Protein AF-A0A0T5P9L4-F1 (afdb_monomer)

Solvent-accessible surface area (backbone atoms only — not comparable to full-atom values): 9710 Å² total; per-residue (Å²): 136,84,74,85,78,77,90,67,81,80,49,73,43,84,43,74,54,74,78,29,45,59,67,56,46,49,52,51,50,49,44,36,53,63,74,20,51,70,37,71,39,71,46,56,37,55,38,88,86,79,64,45,48,29,39,29,28,48,39,87,52,97,64,52,52,50,78,44,80,69,57,92,66,32,32,39,43,34,38,40,35,32,47,48,88,65,70,54,93,62,32,89,74,43,57,88,97,57,61,61,74,52,40,30,38,40,31,54,75,81,71,46,30,29,50,76,82,35,79,50,62,46,81,58,40,30,67,50,60,50,68,25,39,32,37,42,30,39,87,87,49,77,50,74,46,81,44,78,41,47,63,48,75,44,51,60,60,67,55,91,67,42,36,32,41,38,28,25,75,121

Organism: NCBI:txid540747

Secondary structure (DSSP, 8-state):
-PPP---SPPEEEEEEPPPEEHHHHHHHHHHHHTTSTTTTS-EEEE-TTT--EEEEEEPP-SSSEEEEE-STTEEEEEEEEEEPSS--TTGGGSPTT-----SEEEETTTTEEEETTEE--GGGGGG--EEEEEEEEESS-EEEEEEEEPTTSS-SSPPTTEEEEEEE--

Nearest PDB structures (foldseek):
  6v8i-assembly1_BB  TM=3.039E-01  e=7.993E+00  Dubowvirus dv80alpha

Structure (mmCIF, N/CA/C/O backbone):
data_AF-A0A0T5P9L4-F1
#
_entry.id   AF-A0A0T5P9L4-F1
#
loop_
_atom_site.group_PDB
_atom_site.id
_atom_site.type_symbol
_atom_site.label_atom_id
_atom_site.label_alt_id
_atom_site.label_comp_id
_atom_site.label_asym_id
_atom_site.label_entity_id
_atom_site.label_seq_id
_atom_site.pdbx_PDB_ins_code
_atom_site.Cartn_x
_atom_site.Cartn_y
_atom_site.Cartn_z
_atom_site.occupancy
_atom_site.B_iso_or_equiv
_atom_site.auth_seq_id
_atom_site.auth_comp_id
_atom_site.auth_asym_id
_atom_site.auth_atom_id
_atom_site.pdbx_PDB_model_num
ATOM 1 N N . MET A 1 1 ? -2.208 28.829 -15.695 1.00 42.31 1 MET A N 1
ATOM 2 C CA . MET A 1 1 ? -1.723 27.440 -15.558 1.00 42.31 1 MET A CA 1
ATOM 3 C C . MET A 1 1 ? -2.910 26.616 -15.088 1.00 42.31 1 MET A C 1
ATOM 5 O O . MET A 1 1 ? -3.225 26.626 -13.905 1.00 42.31 1 MET A O 1
ATOM 9 N N . GLU A 1 2 ? -3.674 26.058 -16.023 1.00 34.78 2 GLU A N 1
ATOM 10 C CA . GLU A 1 2 ? -4.857 25.257 -15.699 1.00 34.78 2 GLU A CA 1
ATOM 11 C C . GLU A 1 2 ? -4.415 23.904 -15.143 1.00 34.78 2 GLU A C 1
ATOM 13 O O . GLU A 1 2 ? -3.588 23.209 -15.734 1.00 34.78 2 GLU A O 1
ATOM 18 N N . ARG A 1 3 ? -4.935 23.556 -13.964 1.00 38.94 3 ARG A N 1
ATOM 19 C CA . ARG A 1 3 ? -4.774 22.223 -13.384 1.00 38.94 3 ARG A CA 1
ATOM 20 C C . ARG A 1 3 ? -5.426 21.208 -14.330 1.00 38.94 3 ARG A C 1
ATOM 22 O O . ARG A 1 3 ? -6.553 21.461 -14.752 1.00 38.94 3 ARG A O 1
ATOM 29 N N . PRO A 1 4 ? -4.800 20.050 -14.604 1.00 41.56 4 PRO A N 1
ATOM 30 C CA . PRO A 1 4 ? -5.485 18.960 -15.284 1.00 41.56 4 PRO A CA 1
ATOM 31 C C . PRO A 1 4 ? -6.761 18.615 -14.506 1.00 41.56 4 PRO A C 1
ATOM 33 O O . PRO A 1 4 ? -6.698 18.236 -13.333 1.00 41.56 4 PRO A O 1
ATOM 36 N N . LEU A 1 5 ? -7.920 18.800 -15.140 1.00 48.00 5 LEU A N 1
ATOM 37 C CA . LEU A 1 5 ? -9.206 18.355 -14.617 1.00 48.00 5 LEU A CA 1
ATOM 38 C C . LEU A 1 5 ? -9.165 16.827 -14.555 1.00 48.00 5 LEU A C 1
ATOM 40 O O . LEU A 1 5 ? -9.147 16.155 -15.582 1.00 48.00 5 LEU A O 1
ATOM 44 N N . THR A 1 6 ? -9.122 16.265 -13.349 1.00 50.62 6 THR A N 1
ATOM 45 C CA . THR A 1 6 ? -9.379 14.835 -13.170 1.00 50.62 6 THR A CA 1
ATOM 46 C C . THR A 1 6 ? -10.886 14.631 -13.328 1.00 50.62 6 THR A C 1
ATOM 48 O O . THR A 1 6 ? -11.684 15.109 -12.532 1.00 50.62 6 THR A O 1
ATOM 51 N N . THR A 1 7 ? -11.271 13.993 -14.429 1.00 57.00 7 THR A N 1
ATOM 52 C CA . THR A 1 7 ? -12.627 13.925 -15.006 1.00 57.00 7 THR A CA 1
ATOM 53 C C . THR A 1 7 ? -13.548 12.858 -14.401 1.00 57.00 7 THR A C 1
ATOM 55 O O . THR A 1 7 ? -14.617 12.602 -14.947 1.00 57.00 7 THR A O 1
ATOM 58 N N . ALA A 1 8 ? -13.185 12.231 -13.280 1.00 60.53 8 ALA A N 1
ATOM 59 C CA . ALA A 1 8 ? -14.030 11.228 -12.630 1.00 60.53 8 ALA A CA 1
ATOM 60 C C . ALA A 1 8 ? -14.726 11.812 -11.393 1.00 60.53 8 ALA A C 1
ATOM 62 O O . ALA A 1 8 ? -14.080 12.434 -10.549 1.00 60.53 8 ALA A O 1
ATOM 63 N N . ALA A 1 9 ? -16.040 11.595 -11.280 1.00 71.12 9 ALA A N 1
ATOM 64 C CA . ALA A 1 9 ? -16.796 11.960 -10.087 1.00 71.12 9 ALA A CA 1
ATOM 65 C C . ALA A 1 9 ? -16.229 11.232 -8.848 1.00 71.12 9 ALA A C 1
ATOM 67 O O . ALA A 1 9 ? -15.908 10.045 -8.942 1.00 71.12 9 AL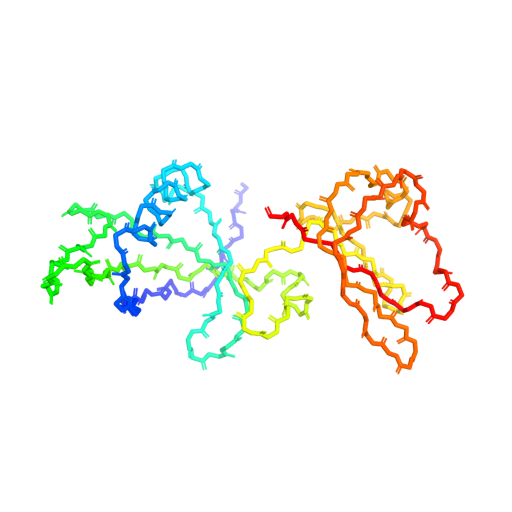A A O 1
ATOM 68 N N . PRO A 1 10 ? -16.094 11.911 -7.693 1.00 77.38 10 PRO A N 1
ATOM 69 C CA . PRO A 1 10 ? -15.601 11.276 -6.479 1.00 77.38 10 PRO A CA 1
ATOM 70 C C . PRO A 1 10 ? -16.596 10.217 -5.996 1.00 77.38 10 PRO A C 1
ATOM 72 O O . PRO A 1 10 ? -17.740 10.525 -5.660 1.00 77.38 10 PRO A O 1
ATOM 75 N N . GLU A 1 11 ? -16.147 8.966 -5.932 1.00 88.25 11 GLU A N 1
ATOM 76 C CA . GLU A 1 11 ? -16.930 7.865 -5.374 1.00 88.25 11 GLU A CA 1
ATOM 77 C C . GLU A 1 11 ? -16.732 7.821 -3.855 1.00 88.25 11 GLU A C 1
ATOM 79 O O . GLU A 1 11 ? -15.602 7.751 -3.357 1.00 88.25 11 GLU A O 1
ATOM 84 N N . VAL A 1 12 ? -17.837 7.872 -3.109 1.00 90.62 12 VAL A N 1
ATOM 85 C CA . VAL A 1 12 ? -17.834 7.842 -1.643 1.00 90.62 12 VAL A CA 1
ATOM 86 C C . VAL A 1 12 ? -18.499 6.568 -1.151 1.00 90.62 12 VAL A C 1
ATOM 88 O O . VAL A 1 12 ? -19.639 6.273 -1.498 1.00 90.62 12 VAL A O 1
ATOM 91 N N . PHE A 1 13 ? -17.794 5.848 -0.287 1.00 90.31 13 PHE A N 1
ATOM 92 C CA . PHE A 1 13 ? -18.228 4.587 0.289 1.00 90.31 13 PHE A CA 1
ATOM 93 C C . PHE A 1 13 ? -18.471 4.752 1.787 1.00 90.31 13 PHE A C 1
ATOM 95 O O . PHE A 1 13 ? -17.622 5.279 2.507 1.00 90.31 13 PHE A O 1
ATOM 102 N N . ASN A 1 14 ? -19.609 4.249 2.265 1.00 90.88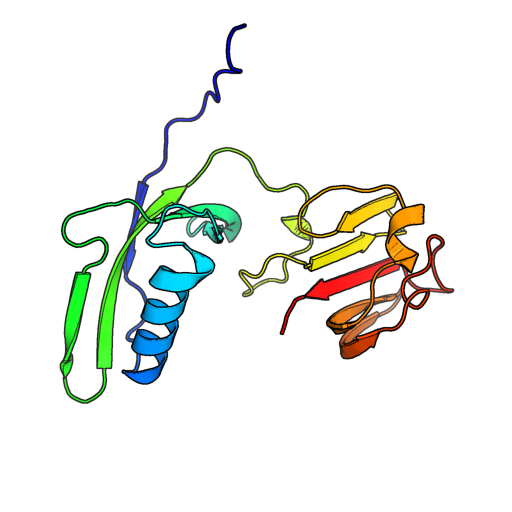 14 ASN A N 1
ATOM 103 C CA . ASN A 1 14 ? -19.829 4.008 3.688 1.00 90.88 14 ASN A CA 1
ATOM 104 C C . ASN A 1 14 ? -19.325 2.597 3.995 1.00 90.88 14 ASN A C 1
ATOM 106 O O . ASN A 1 14 ? -19.916 1.613 3.552 1.00 90.88 14 ASN A O 1
ATOM 110 N N . VAL A 1 15 ? -18.207 2.497 4.707 1.00 89.75 15 VAL A N 1
ATOM 111 C CA . VAL A 1 15 ? -17.540 1.226 4.988 1.00 89.75 15 VAL A CA 1
ATOM 112 C C . VAL A 1 15 ? -17.808 0.830 6.429 1.00 89.75 15 VAL A C 1
ATOM 114 O O . VAL A 1 15 ? -17.505 1.580 7.354 1.00 89.75 15 VAL A O 1
ATOM 117 N N . THR A 1 16 ? -18.360 -0.369 6.608 1.00 90.44 16 THR A N 1
ATOM 118 C CA . THR A 1 16 ? -18.443 -1.036 7.911 1.00 90.44 16 THR A CA 1
ATOM 119 C C . THR A 1 16 ? -17.340 -2.078 7.974 1.00 90.44 16 THR A C 1
ATOM 121 O O . THR A 1 16 ? -17.284 -2.981 7.137 1.00 90.44 16 THR A O 1
ATOM 124 N N . PHE A 1 17 ? -16.440 -1.935 8.941 1.00 89.12 17 PHE A N 1
ATOM 125 C CA . PHE A 1 17 ? -15.371 -2.901 9.156 1.00 89.12 17 PHE A CA 1
ATOM 126 C C . PHE A 1 17 ? -15.918 -4.138 9.872 1.00 89.12 17 PHE A C 1
ATOM 128 O O . PHE A 1 17 ? -16.978 -4.100 10.500 1.00 89.12 17 PHE A O 1
ATOM 135 N N . ARG A 1 18 ? -15.185 -5.254 9.787 1.00 90.12 18 ARG A N 1
ATOM 136 C CA . ARG A 1 18 ? -15.460 -6.403 10.658 1.00 90.12 18 ARG A CA 1
ATOM 137 C C . ARG A 1 18 ? -15.362 -5.957 12.117 1.00 90.12 18 ARG A C 1
ATOM 139 O O . ARG A 1 18 ? -14.602 -5.043 12.423 1.00 90.12 18 ARG A O 1
ATOM 146 N N . VAL A 1 19 ? -16.107 -6.631 12.991 1.00 93.44 19 VAL A N 1
ATOM 147 C CA . VAL A 1 19 ? -16.026 -6.421 14.440 1.00 93.44 19 VAL A CA 1
ATOM 148 C C . VAL A 1 19 ? -14.562 -6.507 14.874 1.00 93.44 19 VAL A C 1
ATOM 150 O O . VAL A 1 19 ? -13.885 -7.491 14.571 1.00 93.44 19 VAL A O 1
ATOM 153 N N . LEU A 1 20 ? -14.085 -5.467 15.552 1.00 95.00 20 LEU A N 1
ATOM 154 C CA . LEU A 1 20 ? -12.704 -5.353 16.009 1.00 95.00 20 LEU A CA 1
ATOM 155 C C . LEU A 1 20 ? -12.616 -5.676 17.497 1.00 95.00 20 LEU A C 1
ATOM 157 O O . LEU A 1 20 ? -13.529 -5.355 18.260 1.00 95.00 20 LEU A O 1
ATOM 161 N N . THR A 1 21 ? -11.500 -6.259 17.929 1.00 95.94 21 THR A N 1
ATOM 162 C CA . THR A 1 21 ? -11.118 -6.253 19.348 1.00 95.94 21 THR A CA 1
ATOM 163 C C . THR A 1 21 ? -10.709 -4.842 19.787 1.00 95.94 21 THR A C 1
ATOM 165 O O . THR A 1 21 ? -10.411 -3.982 18.954 1.00 95.94 21 THR A O 1
ATOM 168 N N . LEU A 1 22 ? -10.647 -4.594 21.100 1.00 93.44 22 LEU A N 1
ATOM 169 C CA . LEU A 1 22 ? -10.122 -3.327 21.630 1.00 93.44 22 LEU A CA 1
ATOM 170 C C . LEU A 1 22 ? -8.687 -3.039 21.161 1.00 93.44 22 LEU A C 1
ATOM 172 O O . LEU A 1 22 ? -8.392 -1.896 20.821 1.00 93.44 22 LEU A O 1
ATOM 176 N N . ASP A 1 23 ? -7.831 -4.060 21.075 1.00 95.25 23 ASP A N 1
ATOM 177 C CA . ASP A 1 23 ? -6.446 -3.896 20.615 1.00 95.25 23 ASP A CA 1
ATOM 178 C C . ASP A 1 23 ? -6.393 -3.527 19.128 1.00 95.25 23 ASP A C 1
ATOM 180 O O . ASP A 1 23 ? -5.692 -2.597 18.742 1.00 95.25 23 ASP A O 1
ATOM 184 N N . GLN A 1 24 ? -7.205 -4.183 18.292 1.00 95.00 24 GLN A N 1
ATOM 185 C CA . GLN A 1 24 ? -7.316 -3.844 16.869 1.00 95.00 24 GLN A CA 1
ATOM 186 C C . GLN A 1 24 ? -7.861 -2.429 16.660 1.00 9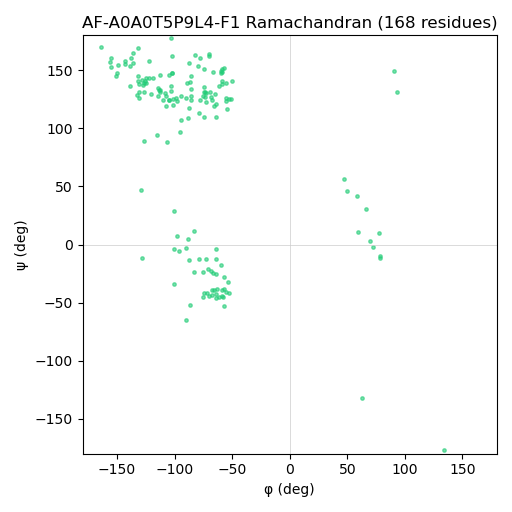5.00 24 GLN A C 1
ATOM 188 O O . GLN A 1 24 ? -7.409 -1.709 15.770 1.00 95.00 24 GLN A O 1
ATOM 193 N N . TYR A 1 25 ? -8.822 -2.014 17.486 1.00 94.75 25 TYR A N 1
ATOM 194 C CA . TYR A 1 25 ? -9.328 -0.649 17.463 1.00 94.75 25 TYR A CA 1
ATOM 195 C C . TYR A 1 25 ? -8.265 0.367 17.900 1.00 94.75 25 TYR A C 1
ATOM 197 O O . TYR A 1 25 ? -8.152 1.425 17.282 1.00 94.75 25 TYR A O 1
ATOM 205 N N . ALA A 1 26 ? -7.448 0.044 18.906 1.00 95.19 26 ALA A N 1
ATOM 206 C CA . ALA A 1 26 ? -6.318 0.879 19.301 1.00 95.19 26 ALA A CA 1
ATOM 207 C C . ALA A 1 26 ? -5.297 1.016 18.159 1.00 95.19 26 ALA A C 1
ATOM 209 O O . ALA A 1 26 ? -4.908 2.136 17.840 1.00 95.19 26 ALA A O 1
ATOM 210 N N . THR A 1 27 ? -4.948 -0.082 17.473 1.00 95.19 27 THR A N 1
ATOM 211 C CA . THR A 1 27 ? -4.086 -0.048 16.278 1.00 95.19 27 THR A CA 1
ATOM 212 C C . THR A 1 27 ? -4.673 0.836 15.180 1.00 95.19 27 THR A C 1
ATOM 214 O O . THR A 1 27 ? -3.962 1.666 14.618 1.00 95.19 27 THR A O 1
ATOM 217 N N . PHE A 1 28 ? -5.974 0.707 14.896 1.00 94.12 28 PHE A N 1
ATOM 218 C CA . PHE A 1 28 ? -6.657 1.574 13.934 1.00 94.12 28 PHE A CA 1
ATOM 219 C C . PHE A 1 28 ? -6.567 3.050 14.336 1.00 94.12 28 PHE A C 1
ATOM 221 O O . PHE A 1 28 ? -6.283 3.900 13.493 1.00 94.12 28 PHE A O 1
ATOM 228 N N . LYS A 1 29 ? -6.792 3.360 15.617 1.00 94.62 29 LYS A N 1
ATOM 229 C CA . LYS A 1 29 ? -6.751 4.732 16.120 1.00 94.62 29 LYS A CA 1
ATOM 230 C C . LYS A 1 29 ? -5.350 5.328 15.985 1.00 94.62 29 LYS A C 1
ATOM 232 O O . LYS A 1 29 ? -5.231 6.429 15.461 1.00 94.62 29 LYS A O 1
ATOM 237 N N . THR A 1 30 ? -4.310 4.588 16.371 1.00 96.12 30 THR A N 1
ATOM 238 C CA . THR A 1 30 ? -2.919 5.013 16.171 1.00 96.12 30 THR A CA 1
ATOM 239 C C . THR A 1 30 ? -2.653 5.285 14.697 1.00 96.12 30 THR A C 1
ATOM 241 O O . THR A 1 30 ? -2.296 6.406 14.366 1.00 96.12 30 THR A O 1
ATOM 244 N N . TRP A 1 31 ? -2.948 4.332 13.807 1.00 93.56 31 TRP A N 1
ATOM 245 C CA . TRP A 1 31 ? -2.771 4.499 12.360 1.00 93.56 31 TRP A CA 1
ATOM 246 C C . TRP A 1 31 ? -3.502 5.729 11.792 1.00 93.56 31 TRP A C 1
ATOM 248 O O . TRP A 1 31 ? -2.966 6.465 10.961 1.00 93.56 31 TRP A O 1
ATOM 258 N N . TYR A 1 32 ? -4.727 5.995 12.253 1.00 93.38 32 TYR A N 1
ATOM 259 C CA . TYR A 1 32 ? -5.480 7.181 11.847 1.00 93.38 32 TYR A CA 1
ATOM 260 C C . TYR A 1 32 ? -4.796 8.488 12.287 1.00 93.38 32 TYR A C 1
ATOM 262 O O . TYR A 1 32 ? -4.740 9.456 11.523 1.00 93.38 32 TYR A O 1
ATOM 270 N N . GLU A 1 33 ? -4.279 8.530 13.513 1.00 94.00 33 GLU A N 1
ATOM 271 C CA . GLU A 1 33 ? -3.638 9.714 14.090 1.00 94.00 33 GLU A CA 1
ATOM 272 C C . GLU A 1 33 ? -2.239 9.952 13.500 1.00 94.00 33 GLU A C 1
ATOM 274 O O . GLU A 1 33 ? -1.904 11.089 13.160 1.00 94.00 33 GLU A O 1
ATOM 279 N N . THR A 1 34 ? -1.442 8.896 13.321 1.00 93.38 34 THR A N 1
ATOM 280 C CA . THR A 1 34 ? -0.038 8.982 12.899 1.00 93.38 34 THR A CA 1
ATOM 281 C C . THR A 1 34 ? 0.114 8.946 11.384 1.00 93.38 34 THR A C 1
ATOM 283 O O . THR A 1 34 ? 0.520 9.936 10.771 1.00 93.38 34 THR A O 1
ATOM 286 N N . ASP A 1 35 ? -0.245 7.829 10.762 1.00 90.25 35 ASP A N 1
ATOM 287 C CA . ASP A 1 35 ? 0.036 7.544 9.355 1.00 90.25 35 ASP A CA 1
ATOM 288 C C . ASP A 1 35 ? -0.886 8.348 8.446 1.00 90.25 35 ASP A C 1
ATOM 290 O O . ASP A 1 35 ? -0.449 8.993 7.485 1.00 90.25 35 ASP A O 1
ATOM 294 N N . LEU A 1 36 ? -2.178 8.380 8.788 1.00 92.25 36 LEU A N 1
ATOM 295 C CA . LEU A 1 36 ? -3.144 9.179 8.047 1.00 92.25 36 LEU A CA 1
ATOM 296 C C . LEU A 1 36 ? -3.105 10.664 8.400 1.00 92.25 36 LEU A C 1
ATOM 298 O O . LEU A 1 36 ? -3.714 11.457 7.676 1.00 92.25 36 LEU A O 1
ATOM 302 N N . ARG A 1 37 ? -2.411 11.053 9.478 1.00 92.88 37 ARG A N 1
ATOM 303 C CA . ARG A 1 37 ? -2.412 12.421 10.016 1.00 92.88 37 ARG A CA 1
ATOM 304 C C . ARG A 1 37 ? -3.833 12.971 10.134 1.00 92.88 37 ARG A C 1
ATOM 306 O O . ARG A 1 37 ? -4.162 13.988 9.524 1.00 92.88 37 ARG A O 1
ATOM 313 N N . PHE A 1 38 ? -4.692 12.255 10.858 1.00 90.00 38 PHE A N 1
ATOM 314 C CA . PHE A 1 38 ? -6.115 12.575 11.017 1.00 90.00 38 PHE A CA 1
ATOM 315 C C . PHE A 1 38 ? -6.881 12.626 9.682 1.00 90.00 38 PHE A C 1
ATOM 317 O O . PHE A 1 38 ? -7.690 13.518 9.431 1.00 90.00 38 PHE A O 1
ATOM 324 N N . GLY A 1 39 ? -6.596 11.677 8.787 1.00 88.81 39 GLY A N 1
ATOM 325 C CA . GLY A 1 39 ? -7.268 11.560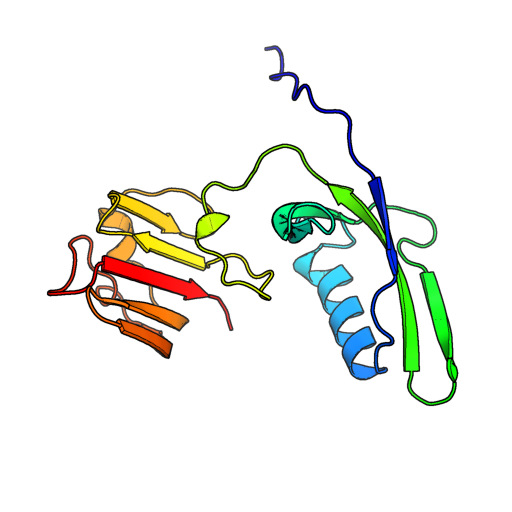 7.491 1.00 88.81 39 GLY A CA 1
ATOM 326 C C . GLY A 1 39 ? -6.799 12.556 6.427 1.00 88.81 39 GLY A C 1
ATOM 327 O O . GLY A 1 39 ? -7.425 12.641 5.374 1.00 88.81 39 GLY A O 1
ATOM 328 N N . VAL A 1 40 ? -5.714 13.306 6.653 1.00 89.44 40 VAL A N 1
ATOM 329 C CA . VAL A 1 40 ? -5.107 14.193 5.644 1.00 89.44 40 VAL A CA 1
ATOM 330 C C . VAL A 1 40 ? -4.441 13.386 4.531 1.00 89.44 40 VAL A C 1
ATOM 332 O O . VAL A 1 40 ? -4.634 13.705 3.348 1.00 89.44 40 VAL A O 1
ATOM 335 N N . ASN A 1 41 ? -3.695 12.346 4.902 1.00 91.38 41 ASN A N 1
ATOM 336 C CA . ASN A 1 41 ? -2.965 11.497 3.971 1.00 91.38 41 ASN A CA 1
ATOM 337 C C . ASN A 1 41 ? -3.888 10.465 3.308 1.00 91.38 41 ASN A C 1
ATOM 339 O O . ASN A 1 41 ? -4.922 10.060 3.842 1.00 91.38 41 ASN A O 1
ATOM 343 N N . ARG A 1 42 ? -3.492 10.045 2.107 1.00 92.12 42 ARG A N 1
ATOM 344 C CA . ARG A 1 42 ? -4.120 8.943 1.371 1.00 92.12 42 ARG A CA 1
ATOM 345 C C . ARG A 1 42 ? -3.494 7.612 1.776 1.00 92.12 42 ARG A C 1
ATOM 347 O O . ARG A 1 42 ? -2.332 7.572 2.164 1.00 92.12 42 ARG A O 1
ATOM 354 N N . PHE A 1 43 ? -4.233 6.530 1.592 1.00 92.38 43 PHE A N 1
ATOM 355 C CA . PHE A 1 43 ? -3.758 5.165 1.801 1.00 92.38 43 PHE A CA 1
ATOM 356 C C . PHE A 1 43 ? -4.251 4.255 0.683 1.00 92.38 43 PHE A C 1
ATOM 358 O O . PHE A 1 43 ? -5.199 4.590 -0.030 1.00 92.38 43 PHE A O 1
ATOM 365 N N . ILE A 1 44 ? -3.599 3.108 0.511 1.00 91.88 44 ILE A N 1
ATOM 366 C CA . ILE A 1 44 ? -4.066 2.096 -0.431 1.00 91.88 44 ILE A CA 1
ATOM 367 C C . ILE A 1 44 ? -5.088 1.200 0.238 1.00 91.88 44 ILE A C 1
ATOM 369 O O . ILE A 1 44 ? -4.875 0.688 1.333 1.00 91.88 44 ILE A O 1
ATOM 373 N N . PHE A 1 45 ? -6.181 0.960 -0.472 1.00 91.81 45 PHE A N 1
ATOM 374 C CA . PHE A 1 45 ? -7.144 -0.058 -0.107 1.00 91.81 45 PHE A CA 1
ATOM 375 C C . PHE A 1 45 ? -7.689 -0.726 -1.364 1.00 91.81 45 PHE A C 1
ATOM 377 O O . PHE A 1 45 ? -7.659 -0.153 -2.457 1.00 91.81 45 PHE A O 1
ATOM 384 N N . ARG A 1 46 ? -8.166 -1.963 -1.232 1.00 90.12 46 ARG A N 1
ATOM 385 C CA . ARG A 1 46 ? -8.803 -2.657 -2.351 1.00 90.12 46 ARG A CA 1
ATOM 386 C C . ARG A 1 46 ? -10.215 -2.134 -2.529 1.00 90.12 46 ARG A C 1
ATOM 388 O O . ARG A 1 46 ? -11.021 -2.195 -1.603 1.00 90.12 46 ARG A O 1
ATOM 395 N N . ASP A 1 47 ? -10.506 -1.662 -3.735 1.00 88.56 47 ASP A N 1
ATOM 396 C CA . ASP A 1 47 ? -11.854 -1.270 -4.119 1.00 88.56 47 ASP A CA 1
ATOM 397 C C . ASP A 1 47 ? -12.813 -2.456 -3.873 1.00 88.56 47 ASP A C 1
ATOM 399 O O . ASP A 1 47 ? -12.537 -3.572 -4.328 1.00 88.56 47 ASP A O 1
ATOM 403 N N . PRO A 1 48 ? -13.908 -2.272 -3.119 1.00 82.38 48 PRO A N 1
ATOM 404 C CA . PRO A 1 48 ? -14.800 -3.371 -2.761 1.00 82.38 48 PRO A CA 1
ATOM 405 C C . PRO A 1 48 ? -15.540 -3.966 -3.967 1.00 82.38 48 PRO A C 1
ATOM 407 O O . PRO A 1 48 ? -15.922 -5.136 -3.909 1.00 82.38 48 PRO A O 1
ATOM 410 N N . LEU A 1 49 ? -15.718 -3.196 -5.046 1.00 84.69 49 LEU A N 1
ATOM 411 C CA . LEU A 1 49 ? -16.421 -3.612 -6.258 1.00 84.69 49 LEU A CA 1
ATOM 412 C C . LEU A 1 49 ? -15.472 -4.323 -7.223 1.00 84.69 49 LEU A C 1
ATOM 414 O O . LEU A 1 49 ? -15.745 -5.443 -7.646 1.00 84.69 49 LEU A O 1
ATOM 418 N N . VAL A 1 50 ? -14.334 -3.698 -7.541 1.00 85.69 50 VAL A N 1
ATOM 419 C CA . VAL A 1 50 ? -13.405 -4.218 -8.568 1.00 85.69 50 VAL A CA 1
ATOM 420 C C . VAL A 1 50 ? -12.197 -4.964 -7.999 1.00 85.69 50 VAL A C 1
ATOM 422 O O . VAL A 1 50 ? -11.390 -5.493 -8.758 1.00 85.69 50 VAL A O 1
ATOM 425 N N . ARG A 1 51 ? -12.044 -5.013 -6.670 1.00 86.38 51 ARG A N 1
ATOM 426 C CA . ARG A 1 51 ? -10.966 -5.708 -5.930 1.00 86.38 51 ARG A CA 1
ATOM 427 C C . ARG A 1 51 ? -9.536 -5.255 -6.253 1.00 86.38 51 ARG A C 1
ATOM 429 O O . ARG A 1 51 ? -8.578 -5.876 -5.781 1.00 86.38 51 ARG A O 1
ATOM 436 N N . ARG A 1 52 ? -9.374 -4.152 -6.988 1.00 89.06 52 ARG A N 1
ATOM 437 C CA . ARG A 1 52 ? -8.074 -3.562 -7.337 1.00 89.06 52 ARG A CA 1
ATOM 438 C C . ARG A 1 52 ? -7.580 -2.599 -6.250 1.00 89.06 52 ARG A C 1
ATOM 440 O O . ARG A 1 52 ? -8.396 -1.848 -5.713 1.00 89.06 52 ARG A O 1
ATOM 447 N N . PRO A 1 53 ? -6.277 -2.591 -5.922 1.00 92.44 53 PRO A N 1
ATOM 448 C CA . PRO A 1 53 ? -5.687 -1.589 -5.041 1.00 92.44 53 PRO A CA 1
ATOM 449 C C . PRO A 1 53 ? -5.766 -0.195 -5.667 1.00 92.44 53 PRO A C 1
ATOM 451 O O . PRO A 1 53 ? -5.227 0.052 -6.748 1.00 92.44 53 PRO A O 1
ATOM 454 N N . VAL A 1 54 ? -6.430 0.727 -4.983 1.00 92.38 54 VAL A N 1
ATOM 455 C CA . VAL A 1 54 ? -6.543 2.126 -5.402 1.00 92.38 54 VAL A CA 1
ATOM 456 C C . VAL A 1 54 ? -6.334 3.041 -4.204 1.00 92.38 54 VAL A C 1
ATOM 458 O O . VAL A 1 54 ? -6.348 2.608 -3.049 1.00 92.38 54 VAL A O 1
ATOM 461 N N . TRP A 1 55 ? -6.104 4.319 -4.485 1.00 92.81 55 TRP A N 1
ATOM 462 C CA . TRP A 1 55 ? -5.966 5.316 -3.439 1.00 92.81 55 TRP A CA 1
ATOM 463 C C . TRP A 1 55 ? -7.320 5.644 -2.822 1.00 92.81 55 TRP A C 1
ATOM 465 O O . TRP A 1 55 ? -8.279 5.966 -3.521 1.00 92.81 55 TRP A O 1
ATOM 475 N N . PHE A 1 56 ? -7.363 5.632 -1.499 1.00 93.44 56 PHE A N 1
ATOM 476 C CA . PHE A 1 56 ? -8.477 6.116 -0.707 1.00 93.44 56 PHE A CA 1
ATOM 477 C C . PHE A 1 56 ? -8.018 7.213 0.241 1.00 93.44 56 PHE A C 1
ATOM 479 O O . PHE A 1 56 ? -6.845 7.327 0.602 1.00 93.44 56 PHE A O 1
ATOM 486 N N . LYS A 1 57 ? -8.983 8.020 0.660 1.00 93.19 57 LYS A N 1
ATOM 487 C CA . LYS A 1 57 ? -8.839 8.976 1.746 1.00 93.19 57 LYS A CA 1
ATOM 488 C C . LYS A 1 57 ? -10.019 8.815 2.693 1.00 93.19 57 LYS A C 1
ATOM 490 O O . LYS A 1 57 ? -11.153 8.660 2.237 1.00 93.19 57 LYS A O 1
ATOM 495 N N . MET A 1 58 ? -9.766 8.851 4.000 1.00 92.38 58 MET A N 1
ATOM 496 C CA . MET A 1 58 ? -10.856 8.945 4.967 1.00 92.38 58 MET A CA 1
ATOM 497 C C . MET A 1 58 ? -11.484 10.327 4.837 1.00 92.38 58 MET A C 1
ATOM 499 O O . MET A 1 58 ? -10.790 11.344 4.855 1.00 92.38 58 MET A O 1
ATOM 503 N N . LEU A 1 59 ? -12.796 10.364 4.650 1.00 88.94 59 LEU A N 1
ATOM 504 C CA . LEU A 1 59 ? -13.522 11.618 4.640 1.00 88.94 59 LEU A CA 1
ATOM 505 C C . LEU A 1 59 ? -13.638 12.148 6.059 1.00 88.94 59 LEU A C 1
ATOM 507 O O . LEU A 1 59 ? -14.060 11.432 6.963 1.00 88.94 59 LEU A O 1
ATOM 511 N N . GLY A 1 60 ? -13.304 13.427 6.216 1.00 75.56 60 GLY A N 1
ATOM 512 C CA . GLY A 1 60 ? -13.605 14.153 7.437 1.00 75.56 60 GLY A CA 1
ATOM 513 C C . GLY A 1 60 ? -15.111 14.180 7.702 1.00 75.56 60 GLY A C 1
ATOM 514 O O . GLY A 1 60 ? -15.934 14.213 6.783 1.00 75.56 60 GLY A O 1
ATOM 515 N N . GLY A 1 61 ? -15.448 14.174 8.981 1.00 72.06 61 GLY A N 1
ATOM 516 C CA . GLY A 1 61 ? -16.786 14.306 9.530 1.00 72.06 61 GLY A CA 1
ATOM 517 C C . GLY A 1 61 ? -16.665 14.636 11.012 1.00 72.06 61 GLY A C 1
ATOM 518 O O . GLY A 1 61 ? -15.568 14.560 11.570 1.00 72.06 61 GLY A O 1
ATOM 519 N N . ASP A 1 62 ? -17.777 14.994 11.640 1.00 74.06 62 ASP A N 1
ATOM 520 C CA . ASP A 1 62 ? -17.853 15.155 13.090 1.00 74.06 62 ASP A CA 1
ATOM 521 C C . ASP A 1 62 ? -18.827 14.102 13.648 1.00 74.06 62 ASP A C 1
ATOM 523 O O . ASP A 1 62 ? -20.043 14.304 13.569 1.00 74.06 62 ASP A O 1
ATOM 527 N N . PRO A 1 63 ? -18.346 12.924 14.101 1.00 84.81 63 PRO A N 1
ATOM 528 C CA . PRO A 1 63 ? -16.947 12.466 14.176 1.00 84.81 63 PRO A CA 1
ATOM 529 C C . PRO A 1 63 ? -16.394 11.891 12.844 1.00 84.81 63 PRO A C 1
ATOM 531 O O . PRO A 1 63 ? -17.171 11.521 11.958 1.00 84.81 63 PRO A O 1
ATOM 534 N N . PRO A 1 64 ? -15.055 11.757 12.681 1.00 86.62 64 PRO A N 1
ATOM 535 C CA . PRO A 1 64 ? -14.424 11.273 11.438 1.00 86.62 64 PRO A CA 1
ATOM 536 C C . PRO A 1 64 ? -14.695 9.790 11.136 1.00 86.62 64 PRO A C 1
ATOM 538 O O . PRO A 1 64 ? -14.616 9.340 9.993 1.00 86.62 64 PRO A O 1
ATOM 541 N N . PHE A 1 65 ? -15.026 9.020 12.166 1.00 92.69 65 PHE A N 1
ATOM 542 C CA . PHE A 1 65 ? -15.522 7.655 12.081 1.00 92.69 65 PHE A CA 1
ATOM 543 C C . PHE A 1 65 ? -16.460 7.407 13.263 1.00 92.69 65 PHE A C 1
ATOM 545 O O . PHE A 1 65 ? -16.367 8.065 14.301 1.00 92.69 65 PHE A O 1
ATOM 552 N N . GLN A 1 66 ? -17.382 6.466 13.103 1.00 93.00 66 GLN A N 1
ATOM 553 C CA . GLN A 1 66 ? -18.340 6.086 14.132 1.00 93.00 66 GLN A CA 1
ATOM 554 C C . GLN A 1 66 ? -17.909 4.778 14.781 1.00 93.00 66 GLN A C 1
ATOM 556 O O . GLN A 1 66 ? -17.519 3.828 14.099 1.00 93.00 66 GLN A O 1
ATOM 561 N N . VAL A 1 67 ? -18.005 4.731 16.107 1.00 92.88 67 VAL A N 1
ATOM 562 C CA . VAL A 1 67 ? -17.678 3.550 16.905 1.00 92.88 67 VAL A CA 1
ATOM 563 C C . VAL A 1 67 ? -18.861 3.232 17.796 1.00 92.88 67 VAL A C 1
ATOM 565 O O . VAL A 1 67 ? -19.382 4.111 18.477 1.00 92.88 67 VAL A O 1
ATOM 568 N N . SER A 1 68 ? -19.277 1.971 17.806 1.00 93.56 68 SER A N 1
ATOM 569 C CA . SER A 1 68 ? -20.280 1.477 18.748 1.00 93.56 68 SER A CA 1
ATOM 570 C C . SER A 1 68 ? -19.774 0.227 19.455 1.00 93.56 68 SER A C 1
ATOM 572 O O . SER A 1 68 ? -19.097 -0.616 18.863 1.00 93.56 68 SER A O 1
ATOM 574 N N . ALA A 1 69 ? -20.082 0.114 20.747 1.00 90.62 69 ALA A N 1
ATOM 575 C CA . ALA A 1 69 ? -19.772 -1.082 21.514 1.00 90.62 69 ALA A CA 1
ATOM 576 C C . ALA A 1 69 ? -20.656 -2.239 21.031 1.00 90.62 69 ALA A C 1
ATOM 578 O O . ALA A 1 69 ? -21.872 -2.093 20.935 1.00 90.62 69 ALA A O 1
ATOM 579 N N . SER A 1 70 ? -20.050 -3.396 20.758 1.00 87.94 70 SER A N 1
ATOM 580 C CA . SER A 1 70 ? -20.783 -4.610 20.369 1.00 87.94 70 SER A CA 1
ATOM 581 C C . SER A 1 70 ? -21.003 -5.573 21.546 1.00 87.94 70 SER A C 1
ATOM 583 O O . SER A 1 70 ? -21.470 -6.692 21.343 1.00 87.94 70 SER A O 1
ATOM 585 N N . GLY A 1 71 ? -20.653 -5.148 22.768 1.00 80.25 71 GLY A N 1
ATOM 586 C CA . GLY A 1 71 ? -20.592 -5.983 23.969 1.00 80.25 71 GLY A CA 1
ATOM 587 C C . GLY A 1 71 ? -19.211 -6.620 24.184 1.00 80.25 71 GLY A C 1
ATOM 588 O O . GLY A 1 71 ? -18.468 -6.890 23.240 1.00 80.25 71 GLY A O 1
ATOM 589 N N . GLY A 1 72 ? -18.839 -6.850 25.446 1.00 85.38 72 GLY A N 1
ATOM 590 C CA . GLY A 1 72 ? -17.535 -7.422 25.804 1.00 85.38 72 GLY A CA 1
ATOM 591 C C . GLY A 1 72 ? -16.352 -6.530 25.398 1.00 85.38 72 GLY A C 1
ATOM 592 O O . GLY A 1 72 ? -16.348 -5.335 25.677 1.00 85.38 72 GLY A O 1
ATOM 593 N N . LYS A 1 73 ? -15.337 -7.119 24.750 1.00 89.94 73 LYS A N 1
ATOM 594 C CA . LYS A 1 73 ? -14.112 -6.436 24.278 1.00 89.94 73 LYS A CA 1
ATOM 595 C C . LYS A 1 73 ? -14.148 -6.118 22.775 1.00 89.94 73 LYS A C 1
ATOM 597 O O . LYS A 1 73 ? -13.100 -6.100 22.129 1.00 89.94 73 LYS A O 1
ATOM 602 N N . TYR A 1 74 ? -15.343 -5.921 22.222 1.00 94.06 74 TYR A N 1
ATOM 603 C CA . TYR A 1 74 ? -15.549 -5.782 20.785 1.00 94.06 74 TYR A CA 1
ATOM 604 C C . TYR A 1 74 ? -16.220 -4.463 20.410 1.00 94.06 74 TYR A C 1
ATOM 606 O O . TYR A 1 74 ? -17.132 -3.989 21.096 1.00 94.06 74 TYR A O 1
ATOM 614 N N . VAL A 1 75 ? -15.802 -3.898 19.279 1.00 94.62 75 VAL A N 1
ATOM 615 C CA . VAL A 1 75 ? -16.346 -2.653 18.733 1.00 94.62 75 VAL A CA 1
ATOM 616 C C . VAL A 1 75 ? -16.686 -2.794 17.254 1.00 94.62 75 VAL A C 1
ATOM 618 O O . VAL A 1 75 ? -15.991 -3.470 16.494 1.00 94.62 75 VAL A O 1
ATOM 621 N N . ASN A 1 76 ? -17.759 -2.125 16.843 1.00 94.62 76 ASN A N 1
ATOM 622 C CA . ASN A 1 76 ? -18.092 -1.912 15.443 1.00 94.62 76 ASN A CA 1
ATOM 623 C C . ASN A 1 76 ? -17.542 -0.556 15.015 1.00 94.62 76 ASN A C 1
ATOM 625 O O . ASN A 1 76 ? -17.830 0.455 15.656 1.00 94.62 76 ASN A O 1
ATOM 629 N N . LEU A 1 77 ? -16.782 -0.547 13.923 1.00 94.31 77 LEU A N 1
ATOM 630 C CA . LEU A 1 77 ? -16.206 0.653 13.333 1.00 94.31 77 LEU A CA 1
ATOM 631 C C . LEU A 1 77 ? -16.855 0.913 11.973 1.00 94.31 77 LEU A C 1
ATOM 633 O O . LEU A 1 77 ? -16.923 0.020 11.123 1.00 94.31 77 LEU A O 1
ATOM 637 N N . GLN A 1 78 ? -17.295 2.149 11.761 1.00 93.69 78 G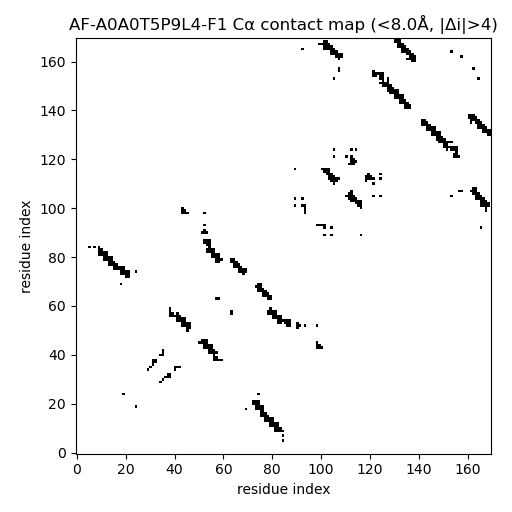LN A N 1
ATOM 638 C CA . GLN A 1 78 ? -17.806 2.625 10.481 1.00 93.69 78 GLN A CA 1
ATOM 639 C C . GLN A 1 78 ? -17.084 3.905 10.074 1.00 93.69 78 GLN A C 1
ATOM 641 O O . GLN A 1 78 ? -16.873 4.795 10.895 1.00 93.69 78 GLN A O 1
ATOM 646 N N . ALA A 1 79 ? -16.720 4.017 8.801 1.00 93.06 79 ALA A N 1
ATOM 647 C CA . ALA A 1 79 ? -16.077 5.210 8.268 1.00 93.06 79 ALA A CA 1
AT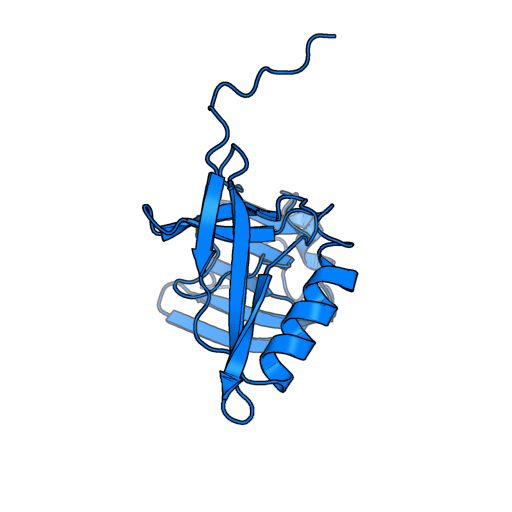OM 648 C C . ALA A 1 79 ? -16.546 5.516 6.850 1.00 93.06 79 ALA A C 1
ATOM 650 O O . ALA A 1 79 ? -16.999 4.640 6.111 1.00 93.06 79 ALA A O 1
ATOM 651 N N . ARG A 1 80 ? -16.388 6.778 6.454 1.00 92.56 80 ARG A N 1
ATOM 652 C CA . ARG A 1 80 ? -16.623 7.223 5.082 1.00 92.56 80 ARG A CA 1
ATOM 653 C C . ARG A 1 80 ? -15.291 7.295 4.357 1.00 92.56 80 ARG A C 1
ATOM 655 O O . ARG A 1 80 ? -14.388 7.999 4.802 1.00 92.56 80 ARG A O 1
ATOM 662 N N . LEU A 1 81 ? -15.167 6.584 3.245 1.00 93.00 81 LEU A N 1
ATOM 663 C CA . LEU A 1 81 ? -13.964 6.589 2.419 1.00 93.00 81 LEU A CA 1
ATOM 664 C C . LEU A 1 81 ? -14.277 7.223 1.067 1.00 93.00 81 LEU A C 1
ATOM 666 O O . LEU A 1 81 ? -15.269 6.873 0.434 1.00 93.00 81 LEU A O 1
ATOM 670 N N . MET A 1 82 ? -13.425 8.133 0.611 1.00 92.50 82 MET A N 1
ATOM 671 C CA . MET A 1 82 ? -13.452 8.635 -0.759 1.00 92.50 82 MET A CA 1
ATOM 672 C C . MET A 1 82 ? -12.399 7.898 -1.571 1.00 92.50 82 MET A C 1
ATOM 674 O O . MET A 1 82 ? -11.223 7.891 -1.196 1.00 92.50 82 MET A O 1
ATOM 678 N N . ARG A 1 83 ? -12.810 7.313 -2.694 1.00 91.75 83 ARG A N 1
ATOM 679 C CA . ARG A 1 83 ? -11.876 6.799 -3.690 1.00 91.75 83 ARG A CA 1
ATOM 680 C C . ARG A 1 83 ? -11.278 7.970 -4.460 1.00 91.75 83 ARG A C 1
ATOM 682 O O . ARG A 1 83 ? -12.000 8.819 -4.981 1.00 91.75 83 ARG A O 1
ATOM 689 N N . LEU A 1 84 ? -9.955 8.014 -4.527 1.00 90.38 84 LEU A N 1
ATOM 690 C CA . LEU A 1 84 ? -9.237 9.006 -5.314 1.00 90.38 84 LEU A CA 1
ATOM 691 C C . LEU A 1 84 ? -9.093 8.523 -6.766 1.00 90.38 84 LEU A C 1
ATOM 693 O O . LEU A 1 84 ? -8.936 7.320 -7.001 1.00 90.38 84 LEU A O 1
ATOM 697 N N . PRO A 1 85 ? -9.139 9.439 -7.749 1.00 84.44 85 PRO A N 1
ATOM 698 C CA . PRO A 1 85 ? -8.924 9.082 -9.142 1.00 84.44 85 PRO A CA 1
ATOM 699 C C . PRO A 1 85 ? -7.479 8.623 -9.375 1.00 84.44 85 PRO A C 1
ATOM 701 O O . PRO A 1 85 ? -6.539 9.116 -8.749 1.00 84.44 85 PRO A O 1
ATOM 704 N N . GLY A 1 86 ? -7.313 7.711 -10.334 1.00 83.25 86 GLY A N 1
ATOM 705 C CA . GLY A 1 86 ? -6.016 7.164 -10.727 1.00 83.25 86 GLY A CA 1
ATOM 706 C C . GLY A 1 86 ? -5.663 5.869 -9.994 1.00 83.25 86 GLY A C 1
ATOM 707 O O . GLY A 1 86 ? -5.757 5.762 -8.771 1.00 83.25 86 GLY A O 1
ATOM 708 N N . VAL A 1 87 ? -5.238 4.872 -10.768 1.00 87.44 87 VAL A N 1
ATOM 709 C CA . VAL A 1 87 ? -4.668 3.631 -10.237 1.00 87.44 87 VAL A CA 1
ATOM 710 C C . VAL A 1 87 ? -3.174 3.879 -10.015 1.00 87.44 87 VAL A C 1
ATOM 712 O O . VAL A 1 87 ? -2.521 4.384 -10.932 1.00 87.44 87 VAL A O 1
ATOM 715 N N . PRO A 1 88 ? -2.615 3.599 -8.823 1.00 91.19 88 PRO A N 1
ATOM 716 C CA . PRO A 1 88 ? -1.173 3.710 -8.626 1.00 91.19 88 PRO A CA 1
ATOM 717 C C . PRO A 1 88 ? -0.450 2.785 -9.602 1.00 91.19 88 PRO A C 1
ATOM 719 O O . PRO A 1 88 ? -0.881 1.654 -9.808 1.00 91.19 88 PRO A O 1
ATOM 722 N N . TRP A 1 89 ? 0.675 3.237 -10.155 1.00 92.81 89 TRP A N 1
ATOM 723 C CA . TRP A 1 89 ? 1.470 2.438 -11.095 1.00 92.81 89 TRP A CA 1
ATOM 724 C C . TRP A 1 89 ? 1.900 1.090 -10.496 1.00 92.81 89 TRP A C 1
ATOM 726 O O . TRP A 1 89 ? 2.044 0.113 -11.218 1.00 92.81 89 TRP A O 1
ATOM 736 N N . PHE A 1 90 ? 2.052 1.025 -9.168 1.00 92.75 90 PHE A N 1
ATOM 737 C CA . PHE A 1 90 ? 2.440 -0.187 -8.458 1.00 92.75 90 PHE A CA 1
ATOM 738 C C . PHE A 1 90 ? 1.266 -1.087 -8.039 1.00 92.75 90 PHE A C 1
ATOM 740 O O . PHE A 1 90 ? 1.476 -2.056 -7.312 1.00 92.75 90 PHE A O 1
ATOM 747 N N . SER A 1 91 ? 0.027 -0.765 -8.433 1.00 92.12 91 SER A N 1
ATOM 748 C CA . SER A 1 91 ? -1.183 -1.484 -7.997 1.00 92.12 91 SER A CA 1
ATOM 749 C C . SER A 1 91 ? -1.079 -2.995 -8.221 1.00 92.12 91 SER A C 1
ATOM 751 O O . SER A 1 91 ? -1.414 -3.779 -7.332 1.00 92.12 91 SER A O 1
ATOM 753 N N . ASP A 1 92 ? -0.535 -3.395 -9.370 1.00 91.81 92 ASP A N 1
ATOM 754 C CA . ASP A 1 92 ? -0.412 -4.799 -9.769 1.00 91.81 92 ASP A CA 1
ATOM 755 C C . ASP A 1 92 ? 0.666 -5.564 -8.978 1.00 91.81 92 ASP A C 1
ATOM 757 O O . ASP A 1 92 ? 0.681 -6.794 -8.978 1.00 91.81 92 ASP A O 1
ATOM 761 N N . TYR A 1 93 ? 1.527 -4.856 -8.239 1.00 92.62 93 TYR A N 1
ATOM 762 C CA . TYR A 1 93 ? 2.539 -5.452 -7.362 1.00 92.62 93 TYR A CA 1
ATOM 763 C C . TYR A 1 93 ? 2.046 -5.682 -5.931 1.00 92.62 93 TYR A C 1
ATOM 765 O O . TYR A 1 93 ? 2.783 -6.228 -5.117 1.00 92.62 93 TYR A O 1
ATOM 773 N N . ILE A 1 94 ? 0.815 -5.289 -5.593 1.00 90.12 94 ILE A N 1
ATOM 774 C CA . ILE A 1 94 ? 0.260 -5.532 -4.257 1.00 90.12 94 ILE A CA 1
ATOM 775 C C . ILE A 1 94 ? -0.406 -6.917 -4.232 1.00 90.12 94 ILE A C 1
ATOM 777 O O . ILE A 1 94 ? -1.415 -7.113 -4.927 1.00 90.12 94 ILE A O 1
ATOM 781 N N . PRO A 1 95 ? 0.075 -7.868 -3.401 1.00 84.12 95 PRO A N 1
ATOM 782 C CA . PRO A 1 95 ? -0.475 -9.219 -3.335 1.00 84.12 95 PRO A CA 1
ATOM 783 C C . PRO A 1 95 ? -1.957 -9.240 -2.968 1.00 84.12 95 PRO A C 1
ATOM 785 O O . PRO A 1 95 ? -2.453 -8.387 -2.219 1.00 84.12 95 PRO A O 1
ATOM 788 N N . SER A 1 96 ? -2.687 -10.230 -3.490 1.00 83.25 96 SER A N 1
ATOM 789 C CA . SER A 1 96 ? -4.106 -10.417 -3.169 1.00 83.25 96 SER A CA 1
ATOM 790 C C . SER A 1 96 ? -4.319 -10.526 -1.657 1.00 83.25 96 SER A C 1
ATOM 792 O O . SER A 1 96 ? -3.524 -11.133 -0.949 1.00 83.25 96 SER A O 1
ATOM 794 N N . GLY A 1 97 ? -5.381 -9.902 -1.147 1.00 80.31 97 GLY A N 1
ATOM 795 C CA . GLY A 1 97 ? -5.669 -9.861 0.292 1.00 80.31 97 GLY A CA 1
ATOM 796 C C . GLY A 1 97 ? -4.840 -8.851 1.094 1.00 80.31 97 GLY A C 1
ATOM 797 O O . GLY A 1 97 ? -5.197 -8.562 2.232 1.00 80.31 97 GLY A O 1
ATOM 798 N N . VAL A 1 98 ? -3.809 -8.245 0.499 1.00 83.00 98 VAL A N 1
ATOM 799 C CA . VAL A 1 98 ? -2.969 -7.224 1.138 1.00 83.00 98 VAL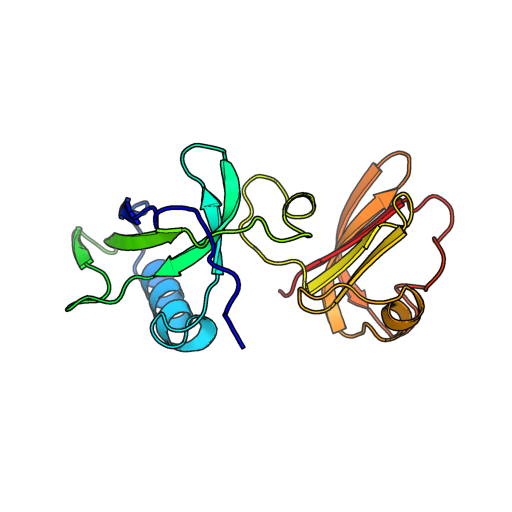 A CA 1
ATOM 800 C C . VAL A 1 98 ? -3.355 -5.826 0.637 1.00 83.00 98 VAL A C 1
ATOM 802 O O . VAL A 1 98 ? -3.797 -5.656 -0.504 1.00 83.00 98 VAL A O 1
ATOM 805 N N . CYS A 1 99 ? -3.226 -4.827 1.515 1.00 86.62 99 CYS A N 1
ATOM 806 C CA . CYS A 1 99 ? -3.437 -3.396 1.244 1.00 86.62 99 CYS A CA 1
ATOM 807 C C . CYS A 1 99 ? -2.232 -2.574 1.739 1.00 86.62 99 CYS A C 1
ATOM 809 O O . CYS A 1 99 ? -2.390 -1.585 2.447 1.00 86.62 99 CYS A O 1
ATOM 811 N N . ARG A 1 100 ? -1.018 -3.029 1.415 1.00 86.19 100 ARG A N 1
ATOM 812 C CA . ARG A 1 100 ? 0.249 -2.403 1.811 1.00 86.19 100 ARG A CA 1
ATOM 813 C C . ARG A 1 100 ? 0.956 -1.893 0.560 1.00 86.19 100 ARG A C 1
ATOM 815 O O . ARG A 1 100 ? 0.994 -2.590 -0.451 1.00 86.19 100 ARG A O 1
ATOM 822 N N . VAL A 1 101 ? 1.472 -0.671 0.628 1.00 89.88 101 VAL A N 1
ATOM 823 C CA . VAL A 1 101 ? 2.278 -0.082 -0.447 1.00 89.88 101 VAL A CA 1
ATOM 824 C C . VAL A 1 101 ? 3.646 -0.774 -0.447 1.00 89.88 101 VAL A C 1
ATOM 826 O O . VAL A 1 101 ? 4.235 -0.897 0.628 1.00 89.88 101 VAL A O 1
ATOM 829 N N . PRO A 1 102 ? 4.156 -1.257 -1.595 1.00 93.88 102 PRO A N 1
ATOM 830 C CA . PRO A 1 102 ? 5.534 -1.719 -1.668 1.00 93.88 102 PRO A CA 1
ATOM 831 C C . PRO A 1 102 ? 6.468 -0.529 -1.438 1.00 93.88 102 PRO A C 1
ATOM 833 O O . PRO A 1 102 ? 6.332 0.508 -2.091 1.00 93.88 102 PRO A O 1
ATOM 836 N N . TYR A 1 103 ? 7.418 -0.687 -0.522 1.00 95.06 103 TYR A N 1
ATOM 837 C CA . TYR A 1 103 ? 8.481 0.290 -0.324 1.00 95.06 103 TYR A CA 1
ATOM 838 C C . TYR A 1 103 ? 9.406 0.324 -1.539 1.00 95.06 103 TYR A C 1
ATOM 840 O O . TYR A 1 103 ? 9.790 1.397 -1.985 1.00 95.06 103 TYR A O 1
ATOM 848 N N . PHE A 1 104 ? 9.706 -0.832 -2.135 1.00 96.69 104 PHE A N 1
ATOM 849 C CA . PHE A 1 104 ? 10.389 -0.885 -3.423 1.00 96.69 104 PHE A CA 1
ATOM 850 C C . PHE A 1 104 ? 9.817 -1.959 -4.344 1.00 96.69 104 PHE A C 1
ATOM 852 O O . PHE A 1 104 ? 9.273 -2.976 -3.905 1.00 96.69 104 PHE A O 1
ATOM 859 N N . VAL A 1 105 ? 9.982 -1.719 -5.641 1.00 97.56 105 VAL A N 1
ATOM 860 C CA . VAL A 1 105 ? 9.653 -2.630 -6.735 1.00 97.56 105 VAL A CA 1
ATOM 861 C C . VAL A 1 105 ? 10.866 -2.700 -7.650 1.00 97.56 105 VAL A C 1
ATOM 863 O O . VAL A 1 105 ? 11.336 -1.670 -8.130 1.00 97.56 105 VAL A O 1
ATOM 866 N N . ALA A 1 106 ? 11.346 -3.907 -7.916 1.00 97.44 106 ALA A N 1
ATOM 867 C CA . ALA A 1 106 ? 12.321 -4.187 -8.953 1.00 97.44 106 ALA A CA 1
ATOM 868 C C . ALA A 1 106 ? 11.777 -5.289 -9.861 1.00 97.44 106 ALA A C 1
ATOM 870 O O . ALA A 1 106 ? 11.987 -6.468 -9.588 1.00 97.44 106 ALA A O 1
ATOM 871 N N . ASP A 1 107 ? 11.039 -4.915 -10.906 1.00 97.38 107 ASP A N 1
ATOM 872 C CA . ASP A 1 107 ? 10.593 -5.834 -11.952 1.00 97.38 107 ASP A CA 1
ATOM 873 C C . ASP A 1 107 ? 11.579 -5.769 -13.121 1.00 97.38 107 ASP A C 1
ATOM 875 O O . ASP A 1 107 ? 11.539 -4.869 -13.962 1.00 97.38 107 ASP A O 1
ATOM 879 N N . TYR A 1 108 ? 12.513 -6.716 -13.139 1.00 96.94 108 TYR A N 1
ATOM 880 C CA . TYR A 1 108 ? 13.551 -6.774 -14.159 1.00 96.94 108 TYR A CA 1
ATOM 881 C C . TYR A 1 108 ? 13.031 -7.285 -15.502 1.00 96.94 108 TYR A C 1
ATOM 883 O O . TYR A 1 108 ? 13.654 -7.012 -16.525 1.00 96.94 108 TYR A O 1
ATOM 891 N N . ALA A 1 109 ? 11.926 -8.038 -15.507 1.00 94.75 109 ALA A N 1
ATOM 892 C CA . ALA A 1 109 ? 11.346 -8.577 -16.733 1.00 94.75 109 ALA A CA 1
ATOM 893 C C . ALA A 1 109 ? 10.689 -7.466 -17.561 1.00 94.75 109 ALA A C 1
ATOM 895 O O . ALA A 1 109 ? 10.891 -7.403 -18.771 1.00 94.75 109 ALA A O 1
ATOM 896 N N . GLU A 1 110 ? 9.979 -6.557 -16.892 1.00 94.56 110 GLU A N 1
ATOM 897 C CA . GLU A 1 110 ? 9.294 -5.426 -17.530 1.00 94.56 110 GLU A CA 1
ATOM 898 C C . GLU A 1 110 ? 10.116 -4.123 -17.492 1.00 94.56 110 GLU A C 1
ATOM 900 O O . GLU A 1 110 ? 9.719 -3.106 -18.062 1.00 94.56 110 GLU A O 1
ATOM 905 N N . GLY A 1 111 ? 11.268 -4.124 -16.814 1.00 95.31 111 GLY A N 1
ATOM 906 C CA . GLY A 1 111 ? 12.116 -2.939 -16.654 1.00 95.31 111 GLY A CA 1
ATOM 907 C C . GLY A 1 111 ? 11.468 -1.839 -15.806 1.00 95.31 111 GLY A C 1
ATOM 908 O O . GLY A 1 111 ? 11.720 -0.654 -16.036 1.00 95.31 111 GLY A O 1
ATOM 909 N N . VAL A 1 112 ? 10.624 -2.218 -14.844 1.00 96.56 112 VAL A N 1
ATOM 910 C CA . VAL A 1 112 ? 9.876 -1.298 -13.980 1.00 96.56 112 VAL A CA 1
ATOM 911 C C . VAL A 1 112 ? 10.505 -1.263 -12.595 1.00 96.56 112 VAL A C 1
ATOM 913 O O . VAL A 1 112 ? 10.611 -2.279 -11.909 1.00 96.56 112 VAL A O 1
ATOM 916 N N . TYR A 1 113 ? 10.871 -0.062 -12.152 1.00 97.12 113 TYR A N 1
ATOM 917 C CA . TYR A 1 113 ? 11.555 0.143 -10.882 1.00 97.12 113 TYR A CA 1
ATOM 918 C C . TYR A 1 113 ? 10.899 1.262 -10.088 1.00 97.12 113 TYR A C 1
ATOM 920 O O . TYR A 1 113 ? 10.525 2.297 -10.646 1.00 97.12 113 TYR A O 1
ATOM 928 N N . GLY A 1 114 ? 10.796 1.085 -8.776 1.00 96.44 114 GLY A N 1
ATOM 929 C CA . GLY A 1 114 ? 10.301 2.128 -7.896 1.00 96.44 114 GLY A CA 1
ATOM 930 C C . GLY A 1 114 ? 10.778 1.998 -6.464 1.00 96.44 114 GLY A C 1
ATOM 931 O O . GLY A 1 114 ? 11.071 0.902 -5.994 1.00 96.44 114 GLY A O 1
ATOM 932 N N . ILE A 1 115 ? 10.851 3.141 -5.792 1.00 95.25 115 ILE A N 1
ATOM 933 C CA . ILE A 1 115 ? 11.214 3.290 -4.383 1.00 95.25 115 ILE A CA 1
ATOM 934 C C . ILE A 1 115 ? 10.266 4.333 -3.787 1.00 95.25 115 ILE A C 1
ATOM 936 O O . ILE A 1 115 ? 9.979 5.345 -4.428 1.00 95.25 115 ILE A O 1
ATOM 940 N N . ASP A 1 116 ? 9.751 4.063 -2.592 1.00 91.19 116 ASP A N 1
ATOM 941 C CA . ASP A 1 116 ? 8.845 4.929 -1.834 1.00 91.19 116 ASP A CA 1
ATOM 942 C C . ASP A 1 116 ? 7.647 5.426 -2.671 1.00 91.19 116 ASP A C 1
ATOM 944 O O . ASP A 1 116 ? 7.315 6.610 -2.768 1.00 91.19 116 ASP A O 1
ATOM 948 N N . GLY A 1 117 ? 7.025 4.493 -3.399 1.00 87.81 117 GLY A N 1
ATOM 949 C CA . GLY A 1 117 ? 5.871 4.767 -4.257 1.00 87.81 117 GLY A CA 1
ATOM 950 C C . GLY A 1 117 ? 6.156 5.607 -5.512 1.00 87.81 117 GLY A C 1
ATOM 951 O O . GLY A 1 117 ? 5.218 5.890 -6.267 1.00 87.81 117 GLY A O 1
ATOM 952 N N . GLN A 1 118 ? 7.408 5.980 -5.783 1.00 91.56 118 GLN A N 1
ATOM 953 C CA . GLN A 1 118 ? 7.825 6.686 -6.996 1.00 91.56 118 GLN A CA 1
ATOM 954 C C . GLN A 1 118 ? 8.552 5.754 -7.960 1.00 91.56 118 GLN A C 1
ATOM 956 O O . GLN A 1 118 ? 9.280 4.862 -7.538 1.00 91.56 118 GLN A O 1
ATOM 961 N N . THR A 1 119 ? 8.379 5.970 -9.264 1.00 95.50 119 THR A N 1
ATOM 962 C CA . THR A 1 119 ? 9.183 5.287 -10.284 1.00 95.50 119 THR A CA 1
ATOM 963 C C . THR A 1 119 ? 10.588 5.879 -10.321 1.00 95.50 119 THR A C 1
ATOM 965 O O . THR A 1 119 ? 10.732 7.103 -10.336 1.00 95.50 119 THR A O 1
ATOM 968 N N . VAL A 1 120 ? 11.612 5.035 -10.388 1.00 96.19 120 VAL A N 1
ATOM 969 C CA . VAL A 1 120 ? 13.024 5.451 -10.397 1.00 96.19 120 VAL A CA 1
ATOM 970 C C . VAL A 1 120 ? 13.796 4.744 -11.512 1.00 96.19 120 VAL A C 1
ATOM 972 O O . VAL A 1 120 ? 13.300 3.805 -12.127 1.00 96.19 120 VAL A O 1
ATOM 975 N N . ALA A 1 121 ? 15.025 5.183 -11.786 1.00 96.62 121 ALA A N 1
ATOM 976 C CA . ALA A 1 121 ? 15.937 4.430 -12.646 1.00 96.62 121 ALA A CA 1
ATOM 977 C C . ALA A 1 121 ? 16.494 3.199 -11.907 1.00 96.62 121 ALA A C 1
ATOM 979 O O . ALA A 1 121 ? 16.695 3.246 -10.693 1.00 96.62 121 ALA A O 1
ATOM 980 N N . ALA A 1 122 ? 16.834 2.132 -12.640 1.00 96.00 122 ALA A N 1
ATOM 981 C CA . ALA A 1 122 ? 17.409 0.905 -12.070 1.00 96.00 122 ALA A CA 1
ATOM 982 C C . ALA A 1 122 ? 18.659 1.164 -11.206 1.00 96.00 122 ALA A C 1
ATOM 984 O O . ALA A 1 122 ? 18.890 0.490 -10.206 1.00 96.00 122 ALA A O 1
ATOM 985 N N . SER A 1 123 ? 19.446 2.189 -11.553 1.00 96.75 123 SER A N 1
ATOM 986 C CA . SER A 1 123 ? 20.642 2.604 -10.813 1.00 96.75 123 SER A CA 1
ATOM 987 C C . SER A 1 123 ? 20.366 3.103 -9.390 1.00 96.75 123 SER A C 1
ATOM 989 O O . SER A 1 123 ? 21.311 3.256 -8.624 1.00 96.75 123 SER A O 1
ATOM 991 N N . ALA A 1 124 ? 19.107 3.370 -9.028 1.00 96.06 124 ALA A N 1
ATOM 992 C CA . ALA A 1 124 ? 18.722 3.741 -7.669 1.00 96.06 124 ALA A CA 1
ATOM 993 C C . ALA A 1 124 ? 18.518 2.522 -6.751 1.00 96.06 124 ALA A C 1
ATOM 995 O O . ALA A 1 124 ? 18.659 2.656 -5.537 1.00 96.06 124 ALA A O 1
ATOM 996 N N . LEU A 1 125 ? 18.229 1.333 -7.295 1.00 95.88 125 LEU A N 1
ATOM 997 C CA . LEU A 1 125 ? 17.962 0.131 -6.492 1.00 95.88 125 LEU A CA 1
ATOM 998 C C . LEU A 1 125 ? 19.111 -0.279 -5.556 1.00 95.88 125 LEU A C 1
ATOM 1000 O O . LEU A 1 125 ? 18.823 -0.610 -4.405 1.00 95.88 125 LEU A O 1
ATOM 1004 N N . PRO A 1 126 ? 20.399 -0.180 -5.954 1.00 96.25 126 PRO A N 1
ATOM 1005 C CA . PRO A 1 126 ? 21.510 -0.555 -5.080 1.00 96.25 126 PRO A CA 1
ATOM 1006 C C . PRO A 1 126 ? 21.644 0.296 -3.809 1.00 96.25 126 PRO A C 1
ATOM 1008 O O . PRO A 1 126 ? 22.514 0.009 -2.993 1.00 96.25 126 PRO A O 1
ATOM 1011 N N . THR A 1 127 ? 20.821 1.334 -3.630 1.00 94.81 127 THR A N 1
ATOM 1012 C CA . THR A 1 127 ? 20.790 2.164 -2.415 1.00 94.81 127 THR A CA 1
ATOM 1013 C C . THR A 1 127 ? 19.872 1.618 -1.320 1.00 94.81 127 THR A C 1
ATOM 1015 O O . THR A 1 127 ? 19.945 2.079 -0.183 1.00 94.81 127 THR A O 1
ATOM 1018 N N . ILE A 1 128 ? 19.015 0.644 -1.640 1.00 95.50 128 ILE A N 1
ATOM 1019 C CA . ILE A 1 128 ? 18.059 0.062 -0.696 1.00 95.50 128 ILE A CA 1
ATOM 1020 C C . ILE A 1 128 ? 18.822 -0.717 0.379 1.00 95.50 128 ILE A C 1
ATOM 1022 O O . ILE A 1 128 ? 19.584 -1.630 0.071 1.00 95.50 128 ILE A O 1
ATOM 1026 N N . ALA A 1 129 ? 18.590 -0.367 1.642 1.00 96.00 129 ALA A N 1
ATOM 1027 C CA . ALA A 1 129 ? 19.132 -1.057 2.804 1.00 96.00 129 ALA A CA 1
ATOM 1028 C C . ALA A 1 129 ? 18.158 -0.932 3.981 1.00 96.00 129 ALA A C 1
ATOM 1030 O O . ALA A 1 129 ? 17.477 0.083 4.118 1.00 96.00 129 ALA A O 1
ATOM 1031 N N . GLY A 1 130 ? 18.100 -1.952 4.832 1.00 95.75 130 GLY A N 1
ATOM 1032 C CA . GLY A 1 130 ? 17.163 -2.028 5.951 1.00 95.75 130 GLY A CA 1
ATOM 1033 C C . GLY A 1 130 ? 16.492 -3.392 6.049 1.00 95.75 130 GLY A C 1
ATOM 1034 O O . GLY A 1 130 ? 16.798 -4.309 5.290 1.00 95.75 130 GLY A O 1
ATOM 1035 N N . THR A 1 131 ? 15.573 -3.537 6.998 1.00 97.06 131 THR A N 1
ATOM 1036 C CA . THR A 1 131 ? 14.833 -4.788 7.189 1.00 97.06 131 THR A CA 1
ATOM 1037 C C . THR A 1 131 ? 13.447 -4.664 6.574 1.00 97.06 131 THR A C 1
ATOM 1039 O O . THR A 1 131 ? 12.692 -3.760 6.927 1.00 97.06 131 THR A O 1
ATOM 1042 N N . TYR A 1 132 ? 13.111 -5.592 5.683 1.00 96.00 132 TYR A N 1
ATOM 1043 C CA . TYR A 1 132 ? 11.866 -5.583 4.922 1.00 96.00 132 TYR A CA 1
ATOM 1044 C C . TYR A 1 132 ? 11.247 -6.977 4.886 1.00 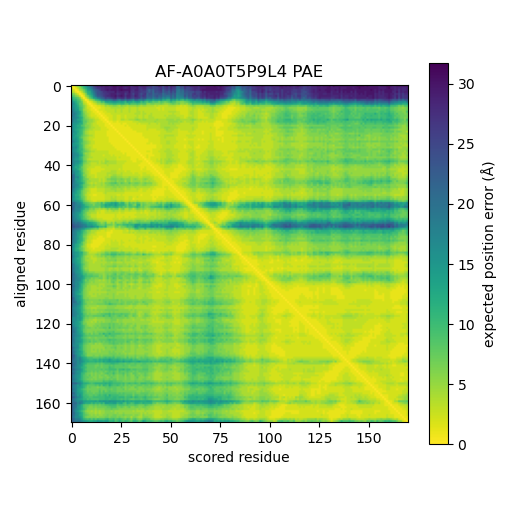96.00 132 TYR A C 1
ATOM 1046 O O . TYR A 1 132 ? 11.947 -7.984 4.993 1.00 96.00 132 TYR A O 1
ATOM 1054 N N . TRP A 1 133 ? 9.935 -7.046 4.674 1.00 95.06 133 TRP A N 1
ATOM 1055 C CA . TRP A 1 133 ? 9.328 -8.256 4.127 1.00 95.06 133 TRP A CA 1
ATOM 1056 C C . TRP A 1 133 ? 9.581 -8.269 2.621 1.00 95.06 133 TRP A C 1
ATOM 1058 O O . TRP A 1 133 ? 9.089 -7.393 1.907 1.00 95.06 133 TRP A O 1
ATOM 1068 N N . VAL A 1 134 ? 10.381 -9.214 2.141 1.00 95.56 134 VAL A N 1
ATOM 1069 C CA . VAL A 1 134 ? 10.832 -9.285 0.752 1.00 95.56 134 VAL A CA 1
ATOM 1070 C C . VAL A 1 134 ? 10.148 -10.448 0.051 1.00 95.56 134 VAL A C 1
ATOM 1072 O O . VAL A 1 134 ? 10.147 -11.577 0.538 1.00 95.56 134 VAL A O 1
ATOM 1075 N N . GLN A 1 135 ? 9.581 -10.167 -1.119 1.00 95.06 135 GLN A N 1
ATOM 1076 C CA . GLN A 1 135 ? 9.079 -11.168 -2.049 1.00 95.06 135 GLN A CA 1
ATOM 1077 C C . GLN A 1 135 ? 10.022 -11.244 -3.247 1.00 95.06 135 GLN A C 1
ATOM 1079 O O . GLN A 1 135 ? 10.181 -10.272 -3.986 1.00 95.06 135 GLN A O 1
ATOM 1084 N N . ARG A 1 136 ? 10.619 -12.412 -3.477 1.00 95.19 136 ARG A N 1
ATOM 1085 C CA . ARG A 1 136 ? 11.464 -12.693 -4.643 1.00 95.19 136 ARG A CA 1
ATOM 1086 C C . ARG A 1 136 ? 10.708 -13.611 -5.587 1.00 95.19 136 ARG A C 1
ATOM 1088 O O . ARG A 1 136 ? 10.197 -14.651 -5.186 1.00 95.19 136 ARG A O 1
ATOM 1095 N N . THR A 1 137 ? 10.622 -13.208 -6.846 1.00 95.75 137 THR A N 1
ATOM 1096 C CA . THR A 1 137 ? 10.049 -14.006 -7.928 1.00 95.75 137 THR A CA 1
ATOM 1097 C C . THR A 1 137 ? 11.173 -14.429 -8.855 1.00 95.75 137 THR A C 1
ATOM 1099 O O . THR A 1 137 ? 11.919 -13.595 -9.374 1.00 95.75 137 THR A O 1
ATOM 1102 N N . THR A 1 138 ? 11.284 -15.731 -9.065 1.00 95.12 138 THR A N 1
ATOM 1103 C CA . THR A 1 138 ? 12.131 -16.322 -10.094 1.00 95.12 138 THR A CA 1
ATOM 1104 C C . THR A 1 138 ? 11.278 -16.781 -11.269 1.00 95.12 138 THR A C 1
ATOM 1106 O O . THR A 1 138 ? 10.050 -16.705 -11.248 1.00 95.12 138 THR A O 1
ATOM 1109 N N . THR A 1 139 ? 11.920 -17.301 -12.308 1.00 90.81 139 THR A N 1
ATOM 1110 C CA . THR A 1 139 ? 11.231 -17.927 -13.446 1.00 90.81 139 THR A CA 1
ATOM 1111 C C . THR A 1 139 ? 10.366 -19.134 -13.064 1.00 90.81 139 THR A C 1
ATOM 1113 O O . THR A 1 139 ? 9.503 -19.526 -13.845 1.00 90.81 139 THR A O 1
ATOM 1116 N N . THR A 1 140 ? 10.574 -19.728 -11.885 1.00 93.81 140 THR A N 1
ATOM 1117 C CA . THR A 1 140 ? 9.922 -20.983 -11.473 1.00 93.81 140 THR A CA 1
ATOM 1118 C C . THR A 1 140 ? 9.231 -20.924 -10.114 1.00 93.81 140 THR A C 1
ATOM 1120 O O . THR A 1 140 ? 8.498 -21.852 -9.777 1.00 93.81 140 THR A O 1
ATOM 1123 N N . SER A 1 141 ? 9.449 -19.879 -9.312 1.00 94.25 141 SER A N 1
ATOM 1124 C CA . SER A 1 141 ? 8.949 -19.834 -7.935 1.00 94.25 141 SER A CA 1
ATOM 1125 C C . SER A 1 141 ? 8.766 -18.416 -7.406 1.00 94.25 141 SER A C 1
ATOM 1127 O O . SER A 1 141 ? 9.364 -17.465 -7.906 1.00 94.25 141 SER A O 1
ATOM 1129 N N . ILE A 1 142 ? 7.956 -18.299 -6.356 1.00 93.88 142 ILE A N 1
ATOM 1130 C CA . ILE A 1 142 ? 7.818 -17.094 -5.540 1.00 93.88 142 ILE A CA 1
ATOM 1131 C C . ILE A 1 142 ? 8.187 -17.473 -4.108 1.00 93.88 142 ILE A C 1
ATOM 1133 O O . ILE A 1 142 ? 7.668 -18.456 -3.578 1.00 93.88 142 ILE A O 1
ATOM 1137 N N . THR A 1 143 ? 9.068 -16.694 -3.488 1.00 94.44 143 THR A N 1
ATOM 1138 C CA . THR A 1 143 ? 9.469 -16.849 -2.086 1.00 94.44 143 THR A CA 1
ATOM 1139 C C . THR A 1 143 ? 9.249 -15.550 -1.332 1.00 94.44 143 THR A C 1
ATOM 1141 O O . THR A 1 143 ? 9.504 -14.475 -1.873 1.00 94.44 143 THR A O 1
ATOM 1144 N N . GLU A 1 144 ? 8.824 -15.653 -0.076 1.00 93.75 144 GLU A N 1
ATOM 1145 C CA . GLU A 1 144 ? 8.598 -14.511 0.808 1.00 93.75 144 GLU A CA 1
ATOM 1146 C C . GLU A 1 144 ? 9.267 -14.745 2.156 1.00 93.75 144 GLU A C 1
ATOM 1148 O O . GLU A 1 144 ? 9.100 -15.809 2.757 1.00 93.75 144 GLU A O 1
ATOM 1153 N N . ALA A 1 145 ? 10.024 -13.757 2.623 1.00 95.12 145 ALA A N 1
ATOM 1154 C CA . ALA A 1 145 ? 10.676 -13.797 3.921 1.00 95.12 145 ALA A CA 1
ATOM 1155 C C . ALA A 1 145 ? 10.956 -12.385 4.435 1.00 95.12 145 ALA A C 1
ATOM 1157 O O . ALA A 1 145 ? 11.092 -11.435 3.668 1.00 95.12 145 ALA A O 1
ATOM 1158 N N . GLN A 1 146 ? 11.103 -12.255 5.750 1.00 97.12 146 GLN A N 1
ATOM 1159 C CA . GLN A 1 146 ? 11.746 -11.079 6.315 1.00 97.12 146 GLN A CA 1
ATOM 1160 C C . GLN A 1 146 ? 13.254 -11.155 6.041 1.00 97.12 146 GLN A C 1
ATOM 1162 O O . GLN A 1 146 ? 13.907 -12.112 6.453 1.00 97.12 146 GLN A O 1
ATOM 1167 N N . GLU A 1 147 ? 13.806 -10.144 5.377 1.00 96.50 147 GLU A N 1
ATOM 1168 C CA . GLU A 1 147 ? 15.228 -10.050 5.035 1.00 96.50 147 GLU A CA 1
ATOM 1169 C C . GLU A 1 147 ? 15.803 -8.722 5.549 1.00 96.50 147 GLU A C 1
ATOM 1171 O O . GLU A 1 147 ? 15.155 -7.676 5.467 1.00 96.50 147 GLU A O 1
ATOM 1176 N N . THR A 1 148 ? 17.033 -8.749 6.070 1.00 97.12 148 THR A N 1
ATOM 1177 C CA . THR A 1 148 ? 17.835 -7.537 6.285 1.00 97.12 148 THR A CA 1
ATOM 1178 C C . THR A 1 148 ? 18.726 -7.345 5.071 1.00 97.12 148 THR A C 1
ATOM 1180 O O . THR A 1 148 ? 19.679 -8.095 4.881 1.00 97.12 148 THR A O 1
ATOM 1183 N N . LEU A 1 149 ? 18.387 -6.351 4.257 1.00 96.19 149 LEU A N 1
ATOM 1184 C CA . LEU A 1 149 ? 19.100 -5.996 3.040 1.00 96.19 149 LEU A CA 1
ATOM 1185 C C . LEU A 1 149 ? 20.198 -4.977 3.348 1.00 96.19 149 LEU A C 1
ATOM 1187 O O . LEU A 1 149 ? 19.980 -4.013 4.090 1.00 96.19 149 LEU A O 1
ATOM 1191 N N . VAL A 1 150 ? 21.356 -5.151 2.727 1.00 96.12 150 VAL A N 1
ATOM 1192 C CA . VAL A 1 150 ? 22.390 -4.123 2.608 1.00 96.12 150 VAL A CA 1
ATOM 1193 C C . VAL A 1 150 ? 22.359 -3.501 1.215 1.00 96.12 150 VAL A C 1
ATOM 1195 O O . VAL A 1 150 ? 21.807 -4.062 0.266 1.00 96.12 150 VAL A O 1
ATOM 1198 N N . ALA A 1 151 ? 22.983 -2.328 1.084 1.00 92.38 151 ALA A N 1
ATOM 1199 C CA . ALA A 1 151 ? 23.181 -1.706 -0.217 1.00 92.38 151 ALA A CA 1
ATOM 1200 C C . ALA A 1 151 ? 23.800 -2.726 -1.185 1.00 92.38 151 ALA A C 1
ATOM 1202 O O . ALA A 1 151 ? 24.687 -3.484 -0.798 1.00 92.38 151 ALA A O 1
ATOM 1203 N N . THR A 1 152 ? 23.352 -2.707 -2.440 1.00 94.00 152 THR A N 1
ATOM 1204 C CA . THR A 1 152 ? 23.679 -3.655 -3.525 1.00 94.00 152 THR A CA 1
ATOM 1205 C C . THR A 1 152 ? 22.965 -5.011 -3.522 1.00 94.00 152 THR A C 1
ATOM 1207 O O . THR A 1 152 ? 22.967 -5.653 -4.572 1.00 94.00 152 THR A O 1
ATOM 1210 N N . ASP A 1 153 ? 22.262 -5.408 -2.452 1.00 94.38 153 ASP A N 1
ATOM 1211 C CA .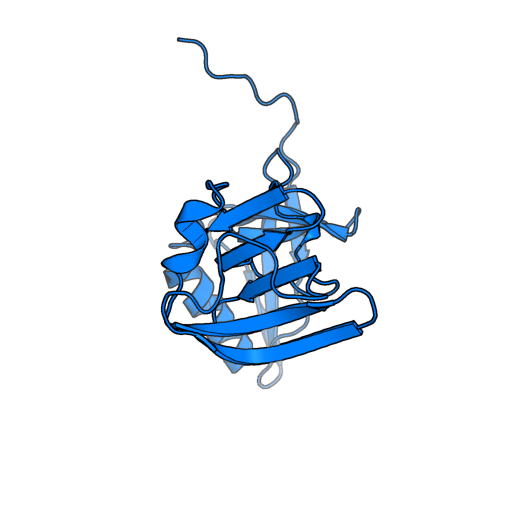 ASP A 1 153 ? 21.491 -6.670 -2.448 1.00 94.38 153 ASP A CA 1
ATOM 1212 C C . ASP A 1 153 ? 20.344 -6.676 -3.468 1.00 94.38 153 ASP A C 1
ATOM 1214 O O . ASP A 1 153 ? 19.911 -7.735 -3.938 1.00 94.38 153 ASP A O 1
ATOM 1218 N N . ILE A 1 154 ? 19.854 -5.484 -3.822 1.00 95.81 154 ILE A N 1
ATOM 1219 C CA . ILE A 1 154 ? 18.953 -5.256 -4.951 1.00 95.81 154 ILE A CA 1
ATOM 1220 C C . ILE A 1 154 ? 19.763 -4.570 -6.068 1.00 95.81 154 ILE A C 1
ATOM 1222 O O . ILE A 1 154 ? 19.855 -3.339 -6.102 1.00 95.81 154 ILE A O 1
ATOM 1226 N N . PRO A 1 155 ? 20.423 -5.337 -6.953 1.00 95.50 155 PRO A N 1
ATOM 1227 C CA . PRO A 1 155 ? 21.264 -4.772 -8.005 1.00 95.50 155 PRO A CA 1
ATOM 1228 C C . PRO A 1 155 ? 20.446 -4.064 -9.094 1.00 95.50 155 PRO A C 1
ATOM 1230 O O . PRO A 1 155 ? 19.256 -4.292 -9.265 1.00 95.50 155 PRO A O 1
ATOM 1233 N N . ALA A 1 156 ? 21.104 -3.213 -9.887 1.00 95.31 156 ALA A N 1
ATOM 1234 C CA . ALA A 1 156 ? 20.465 -2.548 -11.029 1.00 95.31 156 ALA A CA 1
ATOM 1235 C C . ALA A 1 156 ? 20.158 -3.511 -12.194 1.00 95.31 156 ALA A C 1
ATOM 1237 O O . ALA A 1 156 ? 19.325 -3.218 -13.048 1.00 95.31 156 ALA A O 1
ATOM 1238 N N . THR A 1 157 ? 20.849 -4.648 -12.248 1.00 94.81 157 THR A N 1
ATOM 1239 C CA . THR A 1 157 ? 20.662 -5.705 -13.244 1.00 94.81 157 THR A CA 1
ATOM 1240 C C . THR A 1 157 ? 20.110 -6.958 -12.588 1.00 94.81 157 THR A C 1
ATOM 1242 O O . THR A 1 157 ? 20.465 -7.276 -11.457 1.00 94.81 157 THR A O 1
ATOM 1245 N N . ALA A 1 158 ? 19.270 -7.692 -13.319 1.00 93.06 158 ALA A N 1
ATOM 1246 C CA . ALA A 1 158 ? 18.621 -8.895 -12.814 1.00 93.06 158 ALA A CA 1
ATOM 1247 C C . ALA A 1 158 ? 19.647 -9.913 -12.281 1.00 93.06 158 ALA A C 1
ATOM 1249 O O . ALA A 1 158 ? 20.521 -10.348 -13.042 1.00 93.06 158 ALA A O 1
ATOM 1250 N N . PRO A 1 159 ? 19.536 -10.351 -11.013 1.00 91.38 159 PRO A N 1
ATOM 1251 C CA . PRO A 1 159 ? 20.231 -11.545 -10.556 1.00 91.38 159 PRO A CA 1
ATOM 1252 C C . PRO A 1 159 ? 19.806 -12.757 -11.393 1.00 91.38 159 PRO A C 1
ATOM 1254 O O . PRO A 1 159 ? 18.670 -12.831 -11.869 1.00 91.38 159 PRO A O 1
ATOM 1257 N N . ALA A 1 160 ? 20.696 -13.738 -11.549 1.00 89.56 160 ALA A N 1
ATOM 1258 C CA . ALA A 1 160 ? 20.421 -14.921 -12.361 1.00 89.56 160 ALA A CA 1
ATOM 1259 C C . ALA A 1 160 ? 19.099 -15.601 -11.950 1.00 89.56 160 ALA A C 1
ATOM 1261 O O . ALA A 1 160 ? 18.884 -15.929 -10.784 1.00 89.56 160 ALA A O 1
ATOM 1262 N N . GLY A 1 161 ? 18.199 -15.788 -12.921 1.00 89.44 161 GLY A N 1
ATOM 1263 C CA . GLY A 1 161 ? 16.900 -16.438 -12.722 1.00 89.44 161 GLY A CA 1
ATOM 1264 C C . GLY A 1 161 ? 15.855 -15.619 -11.953 1.00 89.44 161 GLY A C 1
ATOM 1265 O O . GLY A 1 161 ? 14.728 -16.090 -11.819 1.00 89.44 161 GLY A O 1
ATOM 1266 N N . THR A 1 162 ? 16.186 -14.416 -11.476 1.00 95.44 162 THR A N 1
ATOM 1267 C CA . THR A 1 162 ? 15.252 -13.527 -10.771 1.00 95.44 162 THR A CA 1
ATOM 1268 C C . THR A 1 162 ? 14.552 -12.612 -11.765 1.00 95.44 162 THR A C 1
ATOM 1270 O O . THR A 1 162 ? 15.201 -11.910 -12.534 1.00 95.44 162 THR A O 1
ATOM 1273 N N . THR A 1 163 ? 13.224 -12.599 -11.737 1.00 96.31 163 THR A N 1
ATOM 1274 C CA . THR A 1 163 ? 12.405 -11.736 -12.599 1.00 96.31 163 THR A CA 1
ATOM 1275 C C . THR A 1 163 ? 11.912 -10.510 -11.851 1.00 96.31 163 THR A C 1
ATOM 1277 O O . THR A 1 163 ? 11.832 -9.434 -12.434 1.00 96.31 163 THR A O 1
ATOM 1280 N N . LYS A 1 164 ? 11.629 -10.641 -10.550 1.00 96.69 164 LYS A N 1
ATOM 1281 C CA . LYS A 1 164 ? 11.086 -9.544 -9.750 1.00 96.69 164 LYS A CA 1
ATOM 1282 C C . LYS A 1 164 ? 11.478 -9.640 -8.283 1.00 96.69 164 LYS A C 1
ATOM 1284 O O . LYS A 1 164 ? 11.533 -10.734 -7.725 1.00 96.69 164 LYS A O 1
ATOM 1289 N N . ILE A 1 165 ? 11.693 -8.495 -7.645 1.00 96.81 165 ILE A N 1
ATOM 1290 C CA . ILE A 1 165 ? 11.851 -8.379 -6.195 1.00 96.81 165 ILE A CA 1
ATOM 1291 C C . ILE A 1 165 ? 10.976 -7.232 -5.693 1.00 96.81 165 ILE A C 1
ATOM 1293 O O . ILE A 1 165 ? 11.053 -6.119 -6.208 1.00 96.81 165 ILE A O 1
ATOM 1297 N N . LEU A 1 166 ? 10.155 -7.500 -4.685 1.00 96.62 166 LEU A N 1
ATOM 1298 C CA . LEU A 1 166 ? 9.326 -6.509 -4.007 1.00 96.62 166 LEU A CA 1
ATOM 1299 C C . LEU A 1 166 ? 9.721 -6.443 -2.536 1.00 96.62 166 LEU A C 1
ATOM 1301 O O . LEU A 1 166 ? 10.013 -7.476 -1.935 1.00 96.62 166 LEU A O 1
ATOM 1305 N N . GLY A 1 167 ? 9.690 -5.250 -1.956 1.00 95.88 167 GLY A N 1
ATOM 1306 C CA . GLY A 1 167 ? 9.924 -5.050 -0.531 1.00 95.88 167 GLY A CA 1
ATOM 1307 C C . GLY A 1 167 ? 8.801 -4.267 0.114 1.00 95.88 167 GLY A C 1
ATOM 1308 O O . GLY A 1 167 ? 8.313 -3.289 -0.450 1.00 95.88 167 GLY A O 1
ATOM 1309 N N . PHE A 1 168 ? 8.418 -4.678 1.313 1.00 93.44 168 PHE A N 1
ATOM 1310 C CA . PHE A 1 168 ? 7.399 -4.029 2.120 1.00 93.44 168 PHE A CA 1
ATOM 1311 C C . PHE A 1 168 ? 7.982 -3.678 3.490 1.00 93.44 168 PHE A C 1
ATOM 1313 O O . PHE A 1 168 ? 8.701 -4.486 4.082 1.00 93.44 168 PHE A O 1
ATOM 1320 N N . GLU A 1 169 ? 7.660 -2.491 4.006 1.00 89.75 169 GLU A N 1
ATOM 1321 C CA . GLU A 1 169 ? 7.967 -2.143 5.400 1.00 89.75 169 GLU A CA 1
ATOM 1322 C C . GLU A 1 169 ? 7.276 -3.130 6.348 1.00 89.75 169 GLU A C 1
ATOM 1324 O O . GLU A 1 169 ? 6.234 -3.693 5.990 1.00 89.75 169 GLU A O 1
ATOM 1329 N N . ILE A 1 170 ? 7.881 -3.379 7.512 1.00 81.88 170 ILE A N 1
ATOM 1330 C CA . ILE A 1 170 ? 7.418 -4.370 8.499 1.00 81.88 170 ILE A CA 1
ATOM 1331 C C . ILE A 1 170 ? 6.221 -3.829 9.274 1.00 81.88 170 ILE A C 1
ATOM 1333 O O . ILE A 1 170 ? 6.359 -2.750 9.886 1.00 81.88 170 ILE A O 1
#

Sequence (170 aa):
MERPLTTAAPEVFNVTFRVLTLDQYATFKTWYETDLRFGVNRFIFRDPLVRRPVWFKMLGGDPPFQVSASGGKYVNLQARLMRLPGVPWFSDYIPSGVCRVPYFVADYAEGVYGIDGQTVAASALPTIAGTYWVQRTTTTSITEAQETLVATDIPATAPAGTTKILGFEI

Radius of gyration: 18.78 Å; Cα contacts (8 Å, |Δi|>4): 323; chains: 1; bounding box: 44×48×43 Å

Foldseek 3Di:
DDDPPPPDDKDKDWDKDPKDFLVRVVVVVCCCCPVCVVQVDWFWDQDPPPRWTFIKTFDCDVPSWDWDDPDDRIIIIITMIITDDDHQPCRVVADRPDRFDWQWKDQQQVLWTDHRSDTDQLQCQLCDFAWWFKWWDFPVDIDTDTDGDHRCPSHSHDDPRTRMMTTTHD

Mean predicted aligned error: 6.39 Å

pLDDT: mean 89.79, std 10.88, range [34.78, 97.56]